Protein AF-A0A8H4A7F1-F1 (afdb_monomer_lite)

InterPro domains:
  IPR000812 Transcription factor TFIIB [PR00685] (36-56)
  IPR000812 Transcription factor TFIIB [PR00685] (58-71)
  IPR000812 Transcription factor TFIIB [PR00685] (72-93)
  IPR000812 Transcription factor TFIIB [PTHR11618] (20-99)
  IPR013137 Zinc finger, TFIIB-type [PF08271] (21-64)
  IPR013137 Zinc finger, TFIIB-type [PS51134] (18-51)

Organism: Gigaspora margarita (NCBI:txid4874)

Foldseek 3Di:
DDDDDPPPPDDPPDDPDDDDADPVVRDPDWDWDQDPVQCFIAGPPPRDTPDRHHDDPPPPLDDPVPPVDPDSVSDPDDDDDPPDPPRFDKDWDFDPDPDTDIDIDTDD

pLDDT: mean 73.4, std 13.19, range [37.5, 92.56]

Secondary structure (DSSP, 8-state):
----------------------TTT--SS--EEEETTTTEEEETTT--EEES-----SGGG--GGGTTSS--TT--S----TTSTT---EEEEE--SSS--EEEEE--

Sequence (108 aa):
MSEEESSTSSVILSDLNIRLICPICKNPQPKIIEEYANGDLVCGECGLVLDDHIIDTRSEWRTFQNDYNEKDASRVGAPADPFLPGAALKTTISSKGKNDLTKTQSNC

Structure (mmCIF, N/CA/C/O backbone):
data_AF-A0A8H4A7F1-F1
#
_entry.id   AF-A0A8H4A7F1-F1
#
loop_
_atom_site.group_PDB
_atom_site.id
_atom_site.type_symbol
_atom_site.label_atom_id
_atom_site.label_alt_id
_atom_site.label_comp_id
_atom_site.label_asym_id
_atom_site.label_entity_id
_atom_site.label_seq_id
_atom_site.pdbx_PDB_ins_code
_atom_site.Cartn_x
_atom_site.Cartn_y
_atom_site.Cartn_z
_atom_site.occupancy
_atom_site.B_iso_or_equiv
_atom_site.auth_seq_id
_atom_site.auth_comp_id
_atom_site.auth_asym_id
_atom_site.auth_atom_id
_atom_site.pdbx_PDB_model_num
ATOM 1 N N . MET A 1 1 ? 19.288 28.103 48.199 1.00 37.50 1 MET A N 1
ATOM 2 C CA . MET A 1 1 ? 19.582 26.681 47.941 1.00 37.50 1 MET A CA 1
ATOM 3 C C . MET A 1 1 ? 18.258 26.045 47.558 1.00 37.50 1 MET A C 1
ATOM 5 O O . MET A 1 1 ? 17.642 25.393 48.384 1.00 37.50 1 MET A O 1
ATOM 9 N N . SER A 1 2 ? 17.633 26.532 46.483 1.00 42.78 2 SER A N 1
ATOM 10 C CA . SER A 1 2 ? 18.045 26.344 45.074 1.00 42.78 2 SER A CA 1
ATOM 11 C C . SER A 1 2 ? 17.712 24.910 44.687 1.00 42.78 2 SER A C 1
ATOM 13 O O . SER A 1 2 ? 18.383 24.000 45.155 1.00 42.78 2 SER A O 1
ATOM 15 N N . GLU A 1 3 ? 16.517 24.710 44.136 1.00 51.47 3 GLU A N 1
ATOM 16 C CA . GLU A 1 3 ? 16.256 24.402 42.711 1.00 51.47 3 GLU A CA 1
ATOM 17 C C . GLU A 1 3 ? 15.703 22.956 42.728 1.00 51.47 3 GLU A C 1
ATOM 19 O O . GLU A 1 3 ? 16.096 22.169 43.579 1.00 51.47 3 GLU A O 1
ATOM 24 N N . GLU A 1 4 ? 14.677 22.547 41.990 1.00 49.19 4 GLU A N 1
ATOM 25 C CA . GLU A 1 4 ? 14.457 22.736 40.563 1.00 49.19 4 GLU A CA 1
ATOM 26 C C . GLU A 1 4 ? 12.947 22.681 40.252 1.00 49.19 4 GLU A C 1
ATOM 28 O O . GLU A 1 4 ? 12.272 21.683 40.511 1.00 49.19 4 GLU A O 1
ATOM 33 N N . GLU A 1 5 ? 12.411 23.747 39.655 1.00 53.97 5 GLU A N 1
ATOM 34 C CA . GLU A 1 5 ? 11.160 23.670 38.902 1.00 53.97 5 GLU A CA 1
ATOM 35 C C . GLU A 1 5 ? 11.480 23.127 37.505 1.00 53.97 5 GLU A C 1
ATOM 37 O O . GLU A 1 5 ? 11.997 23.844 36.646 1.00 53.97 5 GLU A O 1
ATOM 42 N N . SER A 1 6 ? 11.186 21.849 37.256 1.00 43.81 6 SER A N 1
ATOM 43 C CA . SER A 1 6 ? 11.243 21.300 35.899 1.00 43.81 6 SER A CA 1
ATOM 44 C C . SER A 1 6 ? 9.968 21.684 35.150 1.00 43.81 6 SER A C 1
ATOM 46 O O . SER A 1 6 ? 8.966 20.967 35.127 1.00 43.81 6 SER A O 1
ATOM 48 N N . SER A 1 7 ? 10.008 22.878 34.564 1.00 53.88 7 SER A N 1
ATOM 49 C CA . SER A 1 7 ? 9.078 23.307 33.527 1.00 53.88 7 SER A CA 1
ATOM 50 C C . SER A 1 7 ? 9.239 22.387 32.313 1.00 53.88 7 SER A C 1
ATOM 52 O O . SER A 1 7 ? 10.168 22.512 31.517 1.00 53.88 7 SER A O 1
ATOM 54 N N . THR A 1 8 ? 8.340 21.415 32.167 1.00 57.28 8 THR A N 1
ATOM 55 C CA . THR A 1 8 ? 8.246 20.641 30.928 1.00 57.28 8 THR A CA 1
ATOM 56 C C . THR A 1 8 ? 7.565 21.523 29.890 1.00 57.28 8 THR A C 1
ATOM 58 O O . THR A 1 8 ? 6.344 21.612 29.791 1.00 57.28 8 THR A O 1
ATOM 61 N N . SER A 1 9 ? 8.387 22.256 29.145 1.00 58.88 9 SER A N 1
ATOM 62 C CA . SER A 1 9 ? 7.986 22.963 27.939 1.00 58.88 9 SER A CA 1
ATOM 63 C C . SER A 1 9 ? 7.330 21.959 26.990 1.00 58.88 9 SER A C 1
ATOM 65 O O . SER A 1 9 ? 7.962 21.035 26.480 1.00 58.88 9 SER A O 1
ATOM 67 N N . SER A 1 10 ? 6.021 22.104 26.801 1.00 62.75 10 SER A N 1
ATOM 68 C CA . SER A 1 10 ? 5.215 21.241 25.946 1.00 62.75 10 SER A CA 1
ATOM 69 C C . SER A 1 10 ? 5.623 21.440 24.487 1.00 62.75 10 SER A C 1
ATOM 71 O O . SER A 1 10 ? 5.127 22.339 23.804 1.00 62.75 10 SER A O 1
ATOM 73 N N . VAL A 1 11 ? 6.551 20.613 24.008 1.00 67.75 11 VAL A N 1
ATOM 74 C CA . VAL A 1 11 ? 6.846 20.480 22.582 1.00 67.75 11 VAL A CA 1
ATOM 75 C C . VAL A 1 11 ? 5.601 19.887 21.921 1.00 67.75 11 VAL A C 1
ATOM 77 O O . VAL A 1 11 ? 5.225 18.751 22.208 1.00 67.75 11 VAL A O 1
ATOM 80 N N . ILE A 1 12 ? 4.939 20.658 21.053 1.00 70.75 12 ILE A N 1
ATOM 81 C CA . ILE A 1 12 ? 3.859 20.161 20.191 1.00 70.75 12 ILE A CA 1
ATOM 82 C C . ILE A 1 12 ? 4.513 19.254 19.140 1.00 70.75 12 ILE A C 1
ATOM 84 O O . ILE A 1 12 ? 4.887 19.700 18.057 1.00 70.75 12 ILE A O 1
ATOM 88 N N . LEU A 1 13 ? 4.710 17.982 19.482 1.00 71.81 13 LEU A N 1
ATOM 89 C CA . LEU A 1 13 ? 5.107 16.962 18.520 1.00 71.81 13 LEU A CA 1
ATOM 90 C C . LEU A 1 13 ? 3.855 16.582 17.726 1.00 71.81 13 LEU A C 1
ATOM 92 O O . LEU A 1 13 ? 2.941 15.949 18.251 1.00 71.81 13 LEU A O 1
ATOM 96 N N . SER A 1 14 ? 3.772 17.038 16.480 1.00 73.25 14 SER A N 1
ATOM 97 C CA . SER A 1 14 ? 2.675 16.667 15.588 1.00 73.25 14 SER A CA 1
ATOM 98 C C . SER A 1 14 ? 2.836 15.190 15.219 1.00 73.25 14 SER A C 1
ATOM 100 O O . SER A 1 14 ? 3.892 14.797 14.728 1.00 73.25 14 SER A O 1
ATOM 102 N N . ASP A 1 15 ? 1.816 14.365 15.458 1.00 75.81 15 ASP A N 1
ATOM 103 C CA . ASP A 1 15 ? 1.807 12.978 14.982 1.00 75.81 15 ASP A CA 1
ATOM 104 C C . ASP A 1 15 ? 1.553 12.992 13.462 1.00 75.81 15 ASP A C 1
ATOM 106 O O . ASP A 1 15 ? 0.421 13.179 13.021 1.00 75.81 15 ASP A O 1
ATOM 110 N N . LEU A 1 16 ? 2.613 12.867 12.651 1.00 77.50 16 LEU A N 1
ATOM 111 C CA . LEU A 1 16 ? 2.522 12.742 11.183 1.00 77.50 16 LEU A CA 1
ATOM 112 C C . LEU A 1 16 ? 2.107 11.328 10.734 1.00 77.50 16 LEU A C 1
ATOM 114 O O . LEU A 1 16 ? 2.111 11.026 9.540 1.00 77.50 16 LEU A O 1
ATOM 118 N N . ASN A 1 17 ? 1.788 10.436 11.668 1.00 78.12 17 ASN A N 1
ATOM 119 C CA . ASN A 1 17 ? 1.513 9.051 11.346 1.00 78.12 17 ASN A CA 1
ATOM 120 C C . ASN A 1 17 ? 0.113 8.916 10.726 1.00 78.12 17 ASN A C 1
ATOM 122 O O . ASN A 1 17 ? -0.906 9.181 11.368 1.00 78.12 17 ASN A O 1
ATOM 126 N N . ILE A 1 18 ? 0.058 8.498 9.461 1.00 76.56 18 ILE A N 1
ATOM 127 C CA . ILE A 1 18 ? -1.201 8.222 8.765 1.00 76.56 18 ILE A CA 1
ATOM 128 C C . ILE A 1 18 ? -1.736 6.893 9.299 1.00 76.56 18 ILE A C 1
ATOM 130 O O . ILE A 1 18 ? -1.182 5.831 9.021 1.00 76.56 18 ILE A O 1
ATOM 134 N N . ARG A 1 19 ? -2.809 6.950 10.093 1.00 77.69 19 ARG A N 1
ATOM 135 C CA . ARG A 1 19 ? -3.480 5.764 10.638 1.00 77.69 19 ARG A CA 1
ATOM 136 C C . ARG A 1 19 ? -4.774 5.506 9.878 1.00 77.69 19 ARG A C 1
ATOM 138 O O . ARG A 1 19 ? -5.644 6.372 9.826 1.00 77.69 19 ARG A O 1
ATOM 145 N N . LEU A 1 20 ? -4.921 4.298 9.342 1.00 83.69 20 LEU A N 1
ATOM 146 C CA . LEU A 1 20 ? -6.204 3.807 8.845 1.00 83.69 20 LEU A CA 1
ATOM 147 C C . LEU A 1 20 ? -7.119 3.562 10.051 1.00 83.69 20 LEU A C 1
ATOM 149 O O . LEU A 1 20 ? -6.781 2.778 10.934 1.00 83.69 20 LEU A O 1
ATOM 153 N N . ILE A 1 21 ? -8.252 4.264 10.116 1.00 88.06 21 ILE A N 1
ATOM 154 C CA . ILE A 1 21 ? -9.211 4.187 11.227 1.00 88.06 21 ILE A CA 1
ATOM 155 C C . ILE A 1 21 ? -10.582 3.832 10.659 1.00 88.06 21 ILE A C 1
ATOM 157 O O . ILE A 1 21 ? -11.053 4.453 9.709 1.00 88.06 21 ILE A O 1
ATOM 161 N N . CYS A 1 22 ? -11.250 2.853 11.272 1.00 89.75 22 CYS A N 1
ATOM 162 C CA . CYS A 1 22 ? -12.613 2.501 10.896 1.00 89.75 22 CYS A CA 1
ATOM 163 C C . CYS A 1 22 ? -13.581 3.664 11.213 1.00 89.75 22 CYS A C 1
ATOM 165 O O . CYS A 1 22 ? -13.636 4.099 12.370 1.00 89.75 22 CYS A O 1
ATOM 167 N N . PRO A 1 23 ? -14.395 4.135 10.247 1.00 88.31 23 PRO A N 1
ATOM 168 C CA . PRO A 1 23 ? -15.316 5.255 10.457 1.00 88.31 23 PRO A CA 1
ATOM 169 C C . PRO A 1 23 ? -16.448 4.947 11.451 1.00 88.31 23 PRO A C 1
ATOM 171 O O . PRO A 1 23 ? -17.022 5.878 12.019 1.00 88.31 23 PRO A O 1
ATOM 174 N N . ILE A 1 24 ? -16.755 3.663 11.675 1.00 87.50 24 ILE A N 1
ATOM 175 C CA . ILE A 1 24 ? -17.813 3.205 12.586 1.00 87.50 24 ILE A CA 1
ATOM 176 C C . ILE A 1 24 ? -17.278 3.071 14.015 1.00 87.50 24 ILE A C 1
ATOM 178 O O . ILE A 1 24 ? -17.799 3.718 14.919 1.00 87.50 24 ILE A O 1
ATOM 182 N N . CYS A 1 25 ? -16.228 2.269 14.226 1.00 87.69 25 CYS A N 1
ATOM 183 C CA . CYS A 1 25 ? -15.707 2.017 15.573 1.00 87.69 25 CYS A CA 1
ATOM 184 C C . CYS A 1 25 ? -14.933 3.209 16.148 1.00 87.69 25 CYS A C 1
ATOM 186 O O . CYS A 1 25 ? -14.928 3.397 17.359 1.00 87.69 25 CYS A O 1
ATOM 188 N N . LYS A 1 26 ? -14.259 4.003 15.297 1.00 85.00 26 LYS A N 1
ATOM 189 C CA . LYS A 1 26 ? -13.413 5.147 15.697 1.00 85.00 26 LYS A CA 1
ATOM 190 C C . LYS A 1 26 ? -12.430 4.829 16.835 1.00 85.00 26 LYS A C 1
ATOM 192 O O . LYS A 1 26 ? -12.082 5.702 17.628 1.00 85.00 26 LYS A O 1
ATOM 197 N N . ASN A 1 27 ? -11.969 3.581 16.903 1.00 82.19 27 ASN A N 1
ATOM 198 C CA . ASN A 1 27 ? -11.053 3.136 17.941 1.00 82.19 27 ASN A CA 1
ATOM 199 C C . ASN A 1 27 ? -9.622 3.624 17.657 1.00 82.19 27 ASN A C 1
ATOM 201 O O . ASN A 1 27 ? -9.172 3.553 16.511 1.00 82.19 27 ASN A O 1
ATOM 205 N N . PRO A 1 28 ? -8.884 4.092 18.685 1.00 81.00 28 PRO A N 1
ATOM 206 C CA . PRO A 1 28 ? -7.516 4.593 18.524 1.00 81.00 28 PRO A CA 1
ATOM 207 C C . PRO A 1 28 ? -6.504 3.483 18.190 1.00 81.00 28 PRO A C 1
ATOM 209 O O . PRO A 1 28 ? -5.453 3.757 17.611 1.00 81.00 28 PRO A O 1
ATOM 212 N N . GLN A 1 29 ? -6.826 2.230 18.525 1.00 82.00 29 GLN A N 1
ATOM 213 C CA . GLN A 1 29 ? -6.105 1.027 18.101 1.00 82.00 29 GLN A CA 1
ATOM 214 C C . GLN A 1 29 ? -7.063 0.128 17.309 1.00 82.00 29 GLN A C 1
ATOM 216 O O . GLN A 1 29 ? -7.669 -0.775 17.883 1.00 82.00 29 GLN A O 1
ATOM 221 N N . PRO A 1 30 ? -7.257 0.395 16.008 1.00 84.88 30 PRO A N 1
ATOM 222 C CA . PRO A 1 30 ? -8.177 -0.380 15.194 1.00 84.88 30 PRO A CA 1
ATOM 223 C C . PRO A 1 30 ? -7.591 -1.763 14.893 1.00 84.88 30 PRO A C 1
ATOM 225 O O . PRO A 1 30 ? -6.447 -1.891 14.457 1.00 84.88 30 PRO A O 1
ATOM 228 N N . LYS A 1 31 ? -8.395 -2.812 15.083 1.00 89.00 31 LYS A N 1
ATOM 229 C CA . LYS A 1 31 ? -8.069 -4.159 14.606 1.00 89.00 31 LYS A CA 1
ATOM 230 C C . LYS A 1 31 ? -8.479 -4.279 13.139 1.00 89.00 31 LYS A C 1
ATOM 232 O O . LYS A 1 31 ? -9.643 -4.544 12.844 1.00 89.00 31 LYS A O 1
ATOM 237 N N . ILE A 1 32 ? -7.536 -4.059 12.231 1.00 89.81 32 ILE A N 1
ATOM 238 C CA . ILE A 1 32 ? -7.732 -4.232 10.785 1.00 89.81 32 ILE A CA 1
ATOM 239 C C . ILE A 1 32 ? -7.117 -5.573 10.383 1.00 89.81 32 ILE A C 1
ATOM 241 O O . ILE A 1 32 ? -6.023 -5.915 10.830 1.00 89.81 32 ILE A O 1
ATOM 245 N N . ILE A 1 33 ? -7.863 -6.351 9.610 1.00 90.50 33 ILE A N 1
ATOM 246 C CA . ILE A 1 33 ? -7.494 -7.679 9.132 1.00 90.50 33 ILE A CA 1
ATOM 247 C C . ILE A 1 33 ? -7.405 -7.603 7.608 1.00 90.50 33 ILE A C 1
ATOM 249 O O . ILE A 1 33 ? -8.311 -7.082 6.963 1.00 90.50 33 ILE A O 1
ATOM 253 N N . GLU A 1 34 ? -6.316 -8.124 7.054 1.00 89.50 34 GLU A N 1
ATOM 254 C CA . GLU A 1 34 ? -6.113 -8.249 5.610 1.00 89.50 34 GLU A CA 1
ATOM 255 C C . GLU A 1 34 ? -6.636 -9.614 5.157 1.00 89.50 34 GLU A C 1
ATOM 257 O O . GLU A 1 34 ? -6.115 -10.655 5.574 1.00 89.50 34 GLU A O 1
ATOM 262 N N . GLU A 1 35 ? -7.676 -9.627 4.327 1.00 88.56 35 GLU A N 1
ATOM 263 C CA . GLU A 1 35 ? -8.224 -10.850 3.749 1.00 88.56 35 GLU A CA 1
ATOM 264 C C . GLU A 1 35 ? -7.686 -11.053 2.329 1.00 88.56 35 GLU A C 1
ATOM 266 O O . GLU A 1 35 ? -8.312 -10.700 1.332 1.00 88.56 35 GLU A O 1
ATOM 271 N N . TYR A 1 36 ? -6.509 -11.676 2.240 1.00 84.62 36 TYR A N 1
ATOM 272 C CA . TYR A 1 36 ? -5.803 -11.905 0.971 1.00 84.62 36 TYR A CA 1
ATOM 273 C C . TYR A 1 36 ? -6.591 -12.727 -0.060 1.00 84.62 36 TYR A C 1
ATOM 275 O O . TYR A 1 36 ? -6.342 -12.599 -1.251 1.00 84.62 36 TYR A O 1
ATOM 283 N N . ALA A 1 37 ? -7.526 -13.577 0.377 1.00 84.44 37 ALA A N 1
ATOM 284 C CA . ALA A 1 37 ? -8.312 -14.410 -0.534 1.00 84.44 37 ALA A CA 1
ATOM 285 C C . ALA A 1 37 ? -9.265 -13.585 -1.414 1.00 84.44 37 ALA A C 1
ATOM 287 O O . ALA A 1 37 ? -9.487 -13.946 -2.567 1.00 84.44 37 ALA A O 1
ATOM 288 N N . ASN A 1 38 ? -9.809 -12.496 -0.862 1.00 85.44 38 ASN A N 1
ATOM 289 C CA . ASN A 1 38 ? -10.743 -11.607 -1.553 1.00 85.44 38 ASN A CA 1
ATOM 290 C C . ASN A 1 38 ? -10.071 -10.303 -2.007 1.00 85.44 38 ASN A C 1
ATOM 292 O O . ASN A 1 38 ? -10.544 -9.681 -2.949 1.00 85.44 38 ASN A O 1
ATOM 296 N N . GLY A 1 39 ? -8.943 -9.933 -1.388 1.00 87.12 39 GLY A N 1
ATOM 297 C CA . GLY A 1 39 ? -8.254 -8.672 -1.653 1.00 87.12 39 GLY A CA 1
ATOM 298 C C . GLY A 1 39 ? -8.750 -7.509 -0.785 1.00 87.12 39 GLY A C 1
ATOM 299 O O . GLY A 1 39 ? -8.502 -6.353 -1.121 1.00 87.12 39 GLY A O 1
ATOM 300 N N . ASP A 1 40 ? -9.409 -7.809 0.336 1.00 91.19 40 ASP A N 1
ATOM 301 C CA . ASP A 1 40 ? -10.132 -6.823 1.139 1.00 91.19 40 ASP A CA 1
ATOM 302 C C . ASP A 1 40 ? -9.394 -6.445 2.434 1.00 91.19 40 ASP A C 1
ATOM 304 O O . ASP A 1 40 ? -8.746 -7.269 3.090 1.00 91.19 40 ASP A O 1
ATOM 308 N N . LEU A 1 41 ? -9.568 -5.191 2.861 1.00 91.06 41 LEU A N 1
ATOM 309 C CA . LEU A 1 41 ? -9.218 -4.707 4.199 1.00 91.06 41 LEU A CA 1
ATOM 310 C C . LEU A 1 41 ? -10.463 -4.640 5.069 1.00 91.06 41 LEU A C 1
ATOM 312 O O . LEU A 1 41 ? -11.322 -3.787 4.864 1.00 91.06 41 LEU A O 1
ATOM 316 N N . VAL A 1 42 ? -10.544 -5.483 6.096 1.00 91.81 42 VAL A N 1
ATOM 317 C CA . VAL A 1 42 ? -11.744 -5.605 6.932 1.00 91.81 42 VAL A CA 1
ATOM 318 C C . VAL A 1 42 ? -11.462 -5.176 8.367 1.00 91.81 42 VAL A C 1
ATOM 320 O O . VAL A 1 42 ? -10.472 -5.565 8.987 1.00 91.81 42 VAL A O 1
ATOM 323 N N . CYS A 1 43 ? -12.360 -4.389 8.955 1.00 92.56 43 CYS A N 1
ATOM 324 C CA . CYS A 1 43 ? -12.328 -4.113 10.385 1.00 92.56 43 CYS A CA 1
ATOM 325 C C . CYS A 1 43 ? -12.798 -5.345 11.174 1.00 92.56 43 CYS A C 1
ATOM 327 O O . CYS A 1 43 ? -13.962 -5.731 11.102 1.00 92.56 43 CYS A O 1
ATOM 329 N N . GLY A 1 44 ? -11.928 -5.923 12.002 1.00 90.31 44 GLY A N 1
ATOM 330 C CA . GLY A 1 44 ? -12.216 -7.125 12.791 1.00 90.31 44 GLY A CA 1
ATOM 331 C C . GLY A 1 44 ? -13.195 -6.935 13.955 1.00 90.31 44 GLY A C 1
ATOM 332 O O . GLY A 1 44 ? -13.474 -7.900 14.661 1.00 90.31 44 GLY A O 1
ATOM 333 N N . GLU A 1 45 ? -13.682 -5.715 14.191 1.00 89.50 45 GLU A N 1
ATOM 334 C CA . GLU A 1 45 ? -14.658 -5.411 15.246 1.00 89.50 45 GLU A CA 1
ATOM 335 C C . GLU A 1 45 ? -16.080 -5.254 14.700 1.00 8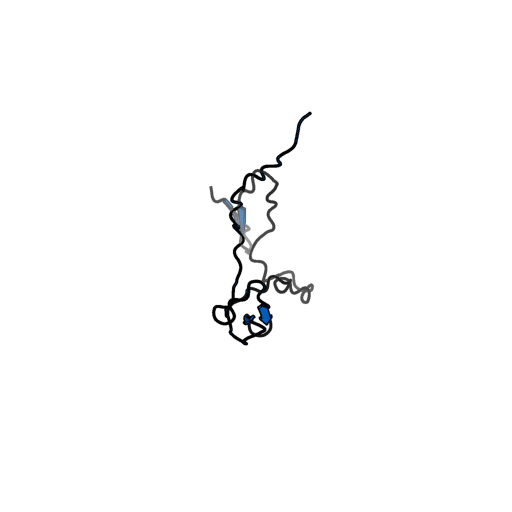9.50 45 GLU A C 1
ATOM 337 O O . GLU A 1 45 ? -17.010 -5.834 15.252 1.00 89.50 45 GLU A O 1
ATOM 342 N N . CYS A 1 46 ? -16.258 -4.481 13.622 1.00 91.38 46 CYS A N 1
ATOM 343 C CA . CYS A 1 46 ? -17.576 -4.220 13.029 1.00 91.38 46 CYS A CA 1
ATOM 344 C C . CYS A 1 46 ? -17.830 -4.956 11.706 1.00 91.38 46 CYS A C 1
ATOM 346 O O . CYS A 1 46 ? -18.955 -4.929 11.218 1.00 91.38 46 CYS A O 1
ATOM 348 N N . GLY A 1 47 ? -16.812 -5.589 11.114 1.00 89.56 47 GLY A N 1
ATOM 349 C CA . GLY A 1 47 ? -16.921 -6.293 9.832 1.00 89.56 47 GLY A CA 1
ATOM 350 C C . GLY A 1 47 ? -16.997 -5.380 8.605 1.00 89.56 47 GLY A C 1
ATOM 351 O O . GLY A 1 47 ? -17.279 -5.860 7.513 1.00 89.56 47 GLY A O 1
ATOM 352 N N . LEU A 1 48 ? -16.769 -4.072 8.759 1.00 91.94 48 LEU A N 1
ATOM 353 C CA . LEU A 1 48 ? -16.761 -3.133 7.638 1.00 91.94 48 LEU A CA 1
ATOM 354 C C . LEU A 1 48 ? -15.537 -3.360 6.742 1.00 91.94 48 LEU A C 1
ATOM 356 O O . LEU A 1 48 ? -14.410 -3.354 7.244 1.00 91.94 48 LEU A O 1
ATOM 360 N N . VAL A 1 49 ? -15.767 -3.461 5.432 1.00 92.06 49 VAL A N 1
ATOM 361 C CA . VAL A 1 49 ? -14.719 -3.393 4.405 1.00 92.06 49 VAL A CA 1
ATOM 362 C C . VAL A 1 49 ? -14.293 -1.933 4.235 1.00 92.06 49 VAL A C 1
ATOM 364 O O . VAL A 1 49 ? -15.122 -1.061 3.973 1.00 92.06 49 VAL A O 1
ATOM 367 N N . LEU A 1 50 ? -13.013 -1.659 4.473 1.00 90.00 50 LEU A N 1
ATOM 368 C CA . LEU A 1 50 ? -12.393 -0.336 4.394 1.00 90.00 50 LEU A CA 1
ATOM 369 C C . LEU A 1 50 ? -11.824 -0.049 3.001 1.00 90.00 50 LEU A C 1
ATOM 371 O O . LEU A 1 50 ? -11.835 1.107 2.588 1.00 90.00 50 LEU A O 1
ATOM 375 N N . ASP A 1 51 ? -11.327 -1.081 2.320 1.00 87.62 51 ASP A N 1
ATOM 376 C CA . ASP A 1 51 ? -10.747 -1.024 0.976 1.00 87.62 51 ASP A CA 1
ATOM 377 C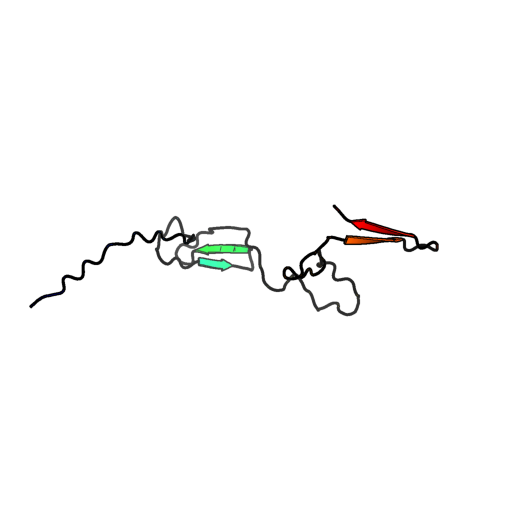 C . ASP A 1 51 ? -10.885 -2.406 0.314 1.00 87.62 51 ASP A C 1
ATOM 379 O O . ASP A 1 51 ? -10.841 -3.413 1.027 1.00 87.62 51 ASP A O 1
ATOM 383 N N . ASP A 1 52 ? -11.063 -2.449 -1.006 1.00 81.00 52 ASP A N 1
ATOM 384 C CA . ASP A 1 52 ? -11.427 -3.645 -1.790 1.00 81.00 52 ASP A CA 1
ATOM 385 C C . ASP A 1 52 ? -10.379 -4.043 -2.855 1.00 81.00 52 ASP A C 1
ATOM 387 O O . ASP A 1 52 ? -10.621 -4.907 -3.696 1.00 81.00 52 ASP A O 1
ATOM 391 N N . HIS A 1 53 ? -9.196 -3.412 -2.840 1.00 80.19 53 HIS A N 1
ATOM 392 C CA . HIS A 1 53 ? -8.117 -3.665 -3.805 1.00 80.19 53 HIS A CA 1
ATOM 393 C C . HIS A 1 53 ? -6.723 -3.634 -3.161 1.00 80.19 53 HIS A C 1
ATOM 395 O O . HIS A 1 53 ? -5.867 -2.819 -3.524 1.00 80.19 53 HIS A O 1
ATOM 401 N N . ILE A 1 54 ? -6.451 -4.534 -2.213 1.00 86.06 54 ILE A N 1
ATOM 402 C CA . ILE A 1 54 ? -5.088 -4.653 -1.681 1.00 86.06 54 ILE A CA 1
ATOM 403 C C . ILE A 1 54 ? -4.145 -5.302 -2.688 1.00 86.06 54 ILE A C 1
ATOM 405 O O . ILE A 1 54 ? -4.455 -6.297 -3.342 1.00 86.06 54 ILE A O 1
ATOM 409 N N . ILE A 1 55 ? -2.941 -4.747 -2.769 1.00 81.31 55 ILE A N 1
ATOM 410 C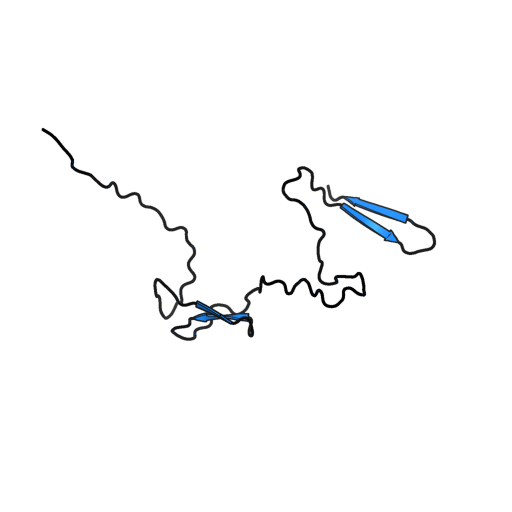 CA . ILE A 1 55 ? -1.850 -5.337 -3.534 1.00 81.31 55 ILE A CA 1
ATOM 411 C C . ILE A 1 55 ? -1.117 -6.306 -2.611 1.00 81.31 55 ILE A C 1
ATOM 413 O O . ILE A 1 55 ? -0.489 -5.875 -1.639 1.00 81.31 55 ILE A O 1
ATOM 417 N N . ASP A 1 56 ? -1.153 -7.602 -2.925 1.00 77.25 56 ASP A N 1
ATOM 418 C CA . ASP A 1 56 ? -0.280 -8.557 -2.248 1.00 77.25 56 ASP A CA 1
ATOM 419 C C . ASP A 1 56 ? 1.174 -8.321 -2.687 1.00 77.25 56 ASP A C 1
ATOM 421 O O . ASP A 1 56 ? 1.528 -8.396 -3.865 1.00 77.25 56 ASP A O 1
ATOM 425 N N . THR A 1 57 ? 2.028 -8.002 -1.717 1.00 74.88 57 THR A N 1
ATOM 426 C CA . THR A 1 57 ? 3.467 -7.780 -1.920 1.00 74.88 57 THR A CA 1
ATOM 427 C C . THR A 1 57 ? 4.294 -9.047 -1.695 1.00 74.88 57 THR A C 1
ATOM 429 O O . THR A 1 57 ? 5.524 -9.020 -1.820 1.00 74.88 57 THR A O 1
ATOM 432 N N . ARG A 1 58 ? 3.651 -10.176 -1.367 1.00 74.44 58 ARG A N 1
ATOM 433 C CA . ARG A 1 58 ? 4.300 -11.486 -1.267 1.00 74.44 58 ARG A CA 1
ATOM 434 C C . ARG A 1 58 ? 4.788 -11.958 -2.638 1.00 74.44 58 ARG A C 1
ATOM 436 O O . ARG A 1 58 ? 4.494 -11.392 -3.686 1.00 74.44 58 ARG A O 1
ATOM 443 N N . SER A 1 59 ? 5.624 -12.996 -2.621 1.00 63.00 59 SER A N 1
ATOM 444 C CA . SER A 1 59 ? 6.472 -13.432 -3.744 1.00 63.00 59 SER A CA 1
ATOM 445 C C . SER A 1 59 ? 5.749 -14.048 -4.952 1.00 63.00 59 SER A C 1
ATOM 447 O O . SER A 1 59 ? 6.367 -14.789 -5.716 1.00 63.00 59 SER A O 1
ATOM 449 N N . GLU A 1 60 ? 4.481 -13.733 -5.186 1.00 56.78 60 GLU A N 1
ATOM 450 C CA . GLU A 1 60 ? 3.685 -14.339 -6.258 1.00 56.78 60 GLU A CA 1
ATOM 451 C C . GLU A 1 60 ? 4.175 -13.953 -7.663 1.00 56.78 60 GLU A C 1
ATOM 453 O O . GLU A 1 60 ? 3.953 -14.677 -8.632 1.00 56.78 60 GLU A O 1
ATOM 458 N N . TRP A 1 61 ? 4.961 -12.877 -7.775 1.00 58.47 61 TRP A N 1
ATOM 459 C CA . TRP A 1 61 ? 5.561 -12.459 -9.043 1.00 58.47 61 TRP A CA 1
ATOM 460 C C . TRP A 1 61 ? 6.669 -13.412 -9.545 1.00 58.47 61 TRP A C 1
ATOM 462 O O . TRP A 1 61 ? 7.067 -13.340 -10.705 1.00 58.47 61 TRP A O 1
ATOM 472 N N . ARG A 1 62 ? 7.176 -14.335 -8.711 1.00 55.41 62 ARG A N 1
ATOM 473 C CA . ARG A 1 62 ? 8.173 -15.343 -9.116 1.00 55.41 62 ARG A CA 1
ATOM 474 C C . ARG A 1 62 ? 7.622 -16.750 -8.918 1.00 55.41 62 ARG A C 1
ATOM 476 O O . ARG A 1 62 ? 7.821 -17.372 -7.879 1.00 55.41 62 ARG A O 1
ATOM 483 N N . THR A 1 63 ? 6.991 -17.298 -9.947 1.00 57.78 63 THR A N 1
ATOM 484 C CA . THR A 1 63 ? 6.698 -18.732 -9.994 1.00 57.78 63 THR A CA 1
ATOM 485 C C . THR A 1 63 ? 7.968 -19.497 -10.372 1.00 57.78 63 THR A C 1
ATOM 487 O O . THR A 1 63 ? 8.303 -19.655 -11.540 1.00 57.78 63 THR A O 1
ATOM 490 N N . PHE A 1 64 ? 8.679 -20.019 -9.368 1.00 56.53 64 PHE A N 1
ATOM 491 C CA . PHE A 1 64 ? 9.835 -20.918 -9.548 1.00 56.53 64 PHE A CA 1
ATOM 492 C C . PHE A 1 64 ? 9.458 -22.303 -10.118 1.00 56.53 64 PHE A C 1
ATOM 494 O O . PHE A 1 64 ? 10.302 -23.178 -10.264 1.00 56.53 64 PHE A O 1
ATOM 501 N N . GLN A 1 65 ? 8.180 -22.549 -10.426 1.00 57.50 65 GLN A N 1
ATOM 502 C CA . GLN A 1 65 ? 7.701 -23.861 -10.875 1.00 57.50 65 GLN A CA 1
ATOM 503 C C . GLN A 1 65 ? 7.960 -24.167 -12.361 1.00 57.50 65 GLN A C 1
ATOM 505 O O . GLN A 1 65 ? 7.592 -25.245 -12.814 1.00 57.50 65 GLN A O 1
ATOM 510 N N . ASN A 1 66 ? 8.626 -23.286 -13.116 1.00 55.59 66 ASN A N 1
ATOM 511 C CA . ASN A 1 66 ? 8.924 -23.500 -14.539 1.00 55.59 66 ASN A CA 1
ATOM 512 C C . ASN A 1 66 ? 10.396 -23.230 -14.902 1.00 55.59 66 ASN A C 1
ATOM 514 O O . ASN A 1 66 ? 10.693 -22.655 -15.948 1.00 55.59 66 ASN A O 1
ATOM 518 N N . ASP A 1 67 ? 11.332 -23.722 -14.087 1.00 56.06 67 ASP A N 1
ATOM 519 C CA . ASP A 1 67 ? 12.782 -23.643 -14.354 1.00 56.06 67 ASP A CA 1
ATOM 520 C C . ASP A 1 67 ? 13.230 -24.374 -15.643 1.00 56.06 67 ASP A C 1
ATOM 522 O O . ASP A 1 67 ? 14.375 -24.247 -16.070 1.00 56.06 67 ASP A O 1
ATOM 526 N N . TYR A 1 68 ? 12.334 -25.115 -16.306 1.00 57.56 68 TYR A N 1
ATOM 527 C CA . TYR A 1 68 ? 12.627 -25.803 -17.568 1.00 57.56 68 TYR A CA 1
ATOM 528 C C . TYR A 1 68 ? 12.503 -24.925 -18.820 1.00 57.56 68 TYR A C 1
ATOM 530 O O . TYR A 1 68 ? 12.952 -25.339 -19.885 1.00 57.56 68 TYR A O 1
ATOM 538 N N . ASN A 1 69 ? 11.924 -23.724 -18.727 1.00 57.34 69 ASN A N 1
ATOM 539 C CA . ASN A 1 69 ? 11.835 -22.802 -19.857 1.00 57.34 69 ASN A CA 1
ATOM 540 C C . ASN A 1 69 ? 12.099 -21.371 -19.390 1.00 57.34 69 ASN A C 1
ATOM 542 O O . ASN A 1 69 ? 11.173 -20.692 -18.971 1.00 57.34 69 ASN A O 1
ATOM 546 N N . GLU A 1 70 ? 13.368 -20.972 -19.502 1.00 61.25 70 GLU A N 1
ATOM 547 C CA . GLU A 1 70 ? 14.079 -19.672 -19.599 1.00 61.25 70 GLU A CA 1
ATOM 548 C C . GLU A 1 70 ? 13.315 -18.322 -19.755 1.00 61.25 70 GLU A C 1
ATOM 550 O O . GLU A 1 70 ? 13.929 -17.292 -20.023 1.00 61.25 70 GLU A O 1
ATOM 555 N N . LYS A 1 71 ? 11.989 -18.259 -19.622 1.00 65.38 71 LYS A N 1
ATOM 556 C CA . LYS A 1 71 ? 11.138 -17.092 -19.871 1.00 65.38 71 LYS A CA 1
ATOM 557 C C . LYS A 1 71 ? 10.212 -16.855 -18.685 1.00 65.38 71 LYS A C 1
ATOM 559 O O . LYS A 1 71 ? 9.073 -17.313 -18.652 1.00 65.38 71 LYS A O 1
ATOM 564 N N . ASP A 1 72 ? 10.717 -16.087 -17.732 1.00 68.88 72 ASP A N 1
ATOM 565 C CA . ASP A 1 72 ? 9.934 -15.490 -16.654 1.00 68.88 72 ASP A CA 1
ATOM 566 C C . ASP A 1 72 ? 9.020 -14.401 -17.247 1.00 68.88 72 ASP A C 1
ATOM 568 O O . ASP A 1 72 ? 9.423 -13.247 -17.386 1.00 68.88 72 ASP A O 1
ATOM 572 N N . ALA A 1 73 ? 7.811 -14.788 -17.674 1.00 71.44 73 ALA A N 1
ATOM 573 C CA . ALA A 1 73 ? 6.834 -13.886 -18.292 1.00 71.44 73 ALA A CA 1
ATOM 574 C C . ALA A 1 73 ? 6.323 -12.805 -17.329 1.00 71.44 73 ALA A C 1
ATOM 576 O O . ALA A 1 73 ? 5.816 -11.777 -17.775 1.00 71.44 73 ALA A O 1
ATOM 577 N N . SER A 1 74 ? 6.483 -13.019 -16.023 1.00 72.00 74 SER A N 1
ATOM 578 C CA . SER A 1 74 ? 6.146 -12.023 -15.021 1.00 72.00 74 SER A CA 1
ATOM 579 C C . SER A 1 74 ? 7.170 -10.885 -15.041 1.00 72.00 74 SER A C 1
ATOM 581 O O . SER A 1 74 ? 6.812 -9.735 -14.826 1.00 72.00 74 SER A O 1
ATOM 583 N N . ARG A 1 75 ? 8.452 -11.126 -15.337 1.00 76.31 75 ARG A N 1
ATOM 584 C CA . ARG A 1 75 ? 9.506 -10.095 -15.274 1.00 76.31 75 ARG A CA 1
ATOM 585 C C . ARG A 1 75 ? 9.268 -8.909 -16.225 1.00 76.31 75 ARG A C 1
ATOM 587 O O . ARG A 1 75 ? 9.615 -8.956 -17.400 1.00 76.31 75 ARG A O 1
ATOM 594 N N . VAL A 1 76 ? 8.785 -7.793 -15.673 1.00 76.00 76 VAL A N 1
ATOM 595 C CA . VAL A 1 76 ? 8.524 -6.530 -16.398 1.00 76.00 76 VAL A CA 1
ATOM 596 C C . VAL A 1 76 ? 9.713 -5.559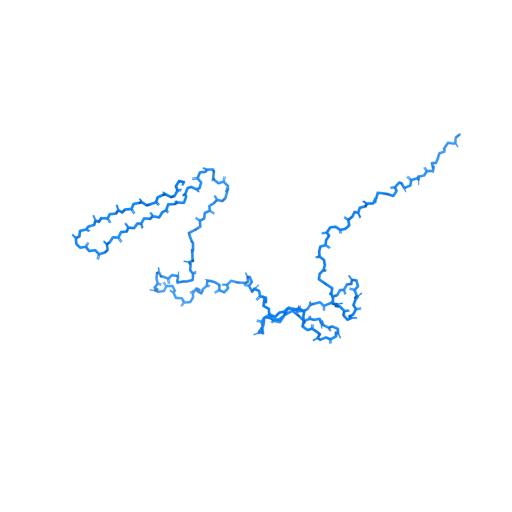 -16.434 1.00 76.00 76 VAL A C 1
ATOM 598 O O . V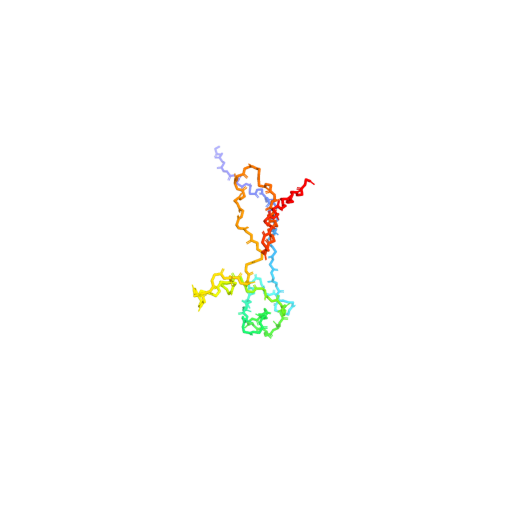AL A 1 76 ? 9.646 -4.530 -17.100 1.00 76.00 76 VAL A O 1
ATOM 601 N N . GLY A 1 77 ? 10.818 -5.869 -15.746 1.00 75.19 77 GLY A N 1
ATOM 602 C CA . GLY A 1 77 ? 12.004 -5.013 -15.693 1.00 75.19 77 GLY A CA 1
ATOM 603 C C . GLY A 1 77 ? 13.298 -5.773 -15.400 1.00 75.19 77 GLY A C 1
ATOM 604 O O . GLY A 1 77 ? 13.288 -6.871 -14.833 1.00 7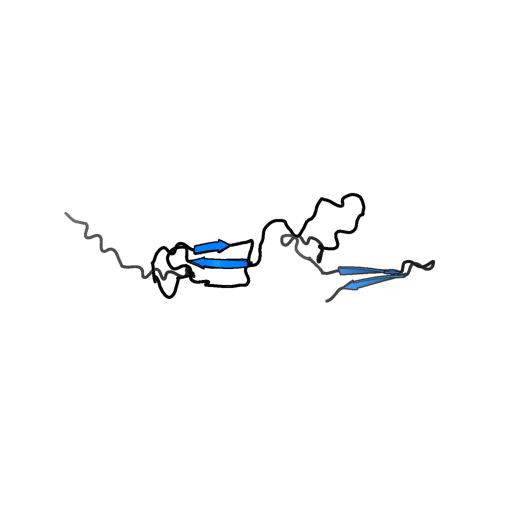5.19 77 GLY A O 1
ATOM 605 N N . ALA A 1 78 ? 14.426 -5.181 -15.797 1.00 75.00 78 ALA A N 1
ATOM 606 C CA . ALA A 1 78 ? 15.755 -5.651 -15.417 1.00 75.00 78 ALA A CA 1
ATOM 607 C C . ALA A 1 78 ? 16.130 -5.104 -14.026 1.00 75.00 78 ALA A C 1
ATOM 609 O O . ALA A 1 78 ? 15.740 -3.982 -13.699 1.00 75.00 78 ALA A O 1
ATOM 610 N N . PRO A 1 79 ? 16.879 -5.860 -13.203 1.00 71.88 79 PRO A N 1
ATOM 611 C CA . PRO A 1 79 ? 17.383 -5.337 -11.940 1.00 71.88 79 PRO A CA 1
ATOM 612 C C . PRO A 1 79 ? 18.315 -4.150 -12.213 1.00 71.88 79 PRO A C 1
ATOM 614 O O . PRO A 1 79 ? 19.257 -4.265 -12.996 1.00 71.88 79 PRO A O 1
ATOM 617 N N . ALA A 1 80 ? 18.046 -3.021 -11.564 1.00 74.62 80 ALA A N 1
ATOM 618 C CA . ALA A 1 80 ? 18.923 -1.860 -11.541 1.00 74.62 80 ALA A CA 1
ATOM 619 C C . ALA A 1 80 ? 19.396 -1.639 -10.103 1.00 74.62 80 ALA A C 1
ATOM 621 O O . ALA A 1 80 ? 18.603 -1.753 -9.168 1.00 74.62 80 ALA A O 1
ATOM 622 N N . ASP A 1 81 ? 20.681 -1.345 -9.933 1.00 76.81 81 ASP A N 1
ATOM 623 C CA . ASP A 1 81 ? 21.247 -1.008 -8.630 1.00 76.81 81 ASP A CA 1
ATOM 624 C C . ASP A 1 81 ? 21.120 0.510 -8.403 1.00 76.81 81 ASP A C 1
ATOM 626 O O . ASP A 1 81 ? 21.754 1.280 -9.133 1.00 76.81 81 ASP A O 1
ATOM 630 N N . PRO A 1 82 ? 20.309 0.965 -7.429 1.00 78.38 82 PRO A N 1
ATOM 631 C CA . PRO A 1 82 ? 20.119 2.388 -7.163 1.00 78.38 82 PRO A CA 1
ATOM 632 C C . PRO A 1 82 ? 21.366 3.067 -6.574 1.00 78.38 82 PRO A C 1
ATOM 634 O O . PRO A 1 82 ? 21.423 4.295 -6.550 1.00 78.38 82 PRO A O 1
ATOM 637 N N . PHE A 1 83 ? 22.357 2.308 -6.094 1.00 80.88 83 PHE A N 1
ATOM 638 C CA . PHE A 1 83 ? 23.570 2.857 -5.482 1.00 80.88 83 PHE A CA 1
ATOM 639 C C . PHE A 1 83 ? 24.678 3.166 -6.495 1.00 80.88 83 PHE A C 1
ATOM 641 O O . PHE A 1 83 ? 25.629 3.873 -6.159 1.00 80.88 83 PHE A O 1
ATOM 648 N N . LEU A 1 84 ? 24.571 2.669 -7.732 1.00 80.12 84 LEU A N 1
ATOM 649 C CA . LEU A 1 84 ? 25.556 2.928 -8.779 1.00 80.12 84 LEU A CA 1
ATOM 650 C C . LEU A 1 84 ? 25.198 4.210 -9.559 1.00 80.12 84 LEU A C 1
ATOM 652 O O . LEU A 1 84 ? 24.166 4.254 -10.236 1.00 80.12 84 LEU A O 1
ATOM 656 N N . PRO A 1 85 ? 26.036 5.267 -9.516 1.00 69.75 85 PRO A N 1
ATOM 657 C CA . PRO A 1 85 ? 25.800 6.477 -10.295 1.00 69.75 85 PRO A CA 1
ATOM 658 C C . PRO A 1 85 ? 25.960 6.181 -11.793 1.00 69.75 85 PRO A C 1
ATOM 660 O O . PRO A 1 85 ? 26.972 5.629 -12.222 1.00 69.75 85 PRO A O 1
ATOM 663 N N . GLY A 1 86 ? 24.966 6.569 -12.598 1.00 65.62 86 GLY A N 1
ATOM 664 C CA . GLY A 1 86 ? 24.964 6.331 -14.046 1.00 65.62 86 GLY A CA 1
ATOM 665 C C . GLY A 1 86 ? 24.095 5.161 -14.507 1.00 65.62 86 GLY A C 1
ATOM 666 O O . GLY A 1 86 ? 24.391 4.572 -15.545 1.00 65.62 86 GLY A O 1
ATOM 667 N N . ALA A 1 87 ? 23.019 4.840 -13.779 1.00 65.06 87 ALA A N 1
ATOM 668 C CA . ALA A 1 87 ? 21.964 3.925 -14.219 1.00 65.06 87 ALA A CA 1
ATOM 669 C C . ALA A 1 87 ? 21.222 4.467 -15.464 1.00 65.06 87 ALA A C 1
ATOM 671 O O . ALA A 1 87 ? 20.070 4.890 -15.408 1.00 65.06 87 ALA A O 1
ATOM 672 N N . ALA A 1 88 ? 21.908 4.497 -16.605 1.00 67.88 88 ALA A N 1
ATOM 673 C CA . ALA A 1 88 ? 21.335 4.836 -17.893 1.00 67.88 88 ALA A CA 1
ATOM 674 C C . ALA A 1 88 ? 20.467 3.666 -18.369 1.00 67.88 88 ALA A C 1
ATOM 676 O O . ALA A 1 88 ? 20.928 2.527 -18.479 1.00 67.88 88 ALA A O 1
ATOM 677 N N . LEU A 1 89 ? 19.200 3.950 -18.664 1.00 75.38 89 LEU A N 1
ATOM 678 C CA . LEU A 1 89 ? 18.258 2.958 -19.165 1.00 75.38 89 LEU A CA 1
ATOM 679 C C . LEU A 1 89 ? 18.595 2.639 -20.629 1.00 75.38 89 LEU A C 1
ATOM 681 O O . LEU A 1 89 ? 18.410 3.471 -21.519 1.00 75.38 89 LEU A O 1
ATOM 685 N N . LYS A 1 90 ? 19.099 1.426 -20.880 1.00 76.44 90 LYS A N 1
ATOM 686 C CA . LYS A 1 90 ? 19.444 0.936 -22.221 1.00 76.44 90 LYS A CA 1
ATOM 687 C C . LYS A 1 90 ? 18.727 -0.375 -22.515 1.00 76.44 90 LYS A C 1
ATOM 689 O O . LYS A 1 90 ? 18.777 -1.310 -21.721 1.00 76.44 90 LYS A O 1
ATOM 694 N N . THR A 1 91 ? 18.132 -0.471 -23.702 1.00 76.94 91 THR A N 1
ATOM 695 C CA . THR A 1 91 ? 17.583 -1.729 -24.230 1.00 76.94 91 THR A CA 1
ATOM 696 C C . THR A 1 91 ? 18.250 -2.087 -25.559 1.00 76.94 91 THR A C 1
ATOM 698 O O . THR A 1 91 ? 18.606 -1.212 -26.356 1.00 76.94 91 THR A O 1
ATOM 701 N N . THR A 1 92 ? 18.469 -3.386 -25.786 1.00 80.31 92 THR A N 1
ATOM 702 C CA . THR A 1 92 ? 19.067 -3.904 -27.027 1.00 80.31 92 THR A CA 1
ATOM 703 C C . THR A 1 92 ? 18.004 -4.645 -27.820 1.00 80.31 92 THR A C 1
ATOM 705 O O . THR A 1 92 ? 17.437 -5.621 -27.335 1.00 80.31 92 THR A O 1
ATOM 708 N N . ILE A 1 93 ? 17.748 -4.191 -29.044 1.00 81.19 93 ILE A N 1
ATOM 709 C CA . ILE A 1 93 ? 16.842 -4.849 -29.985 1.00 81.19 93 ILE A CA 1
ATOM 710 C C . ILE A 1 93 ? 17.705 -5.677 -30.940 1.00 81.19 93 ILE A C 1
ATOM 712 O O . ILE A 1 93 ? 18.550 -5.113 -31.635 1.00 81.19 93 ILE A O 1
ATOM 716 N N . SER A 1 94 ? 17.504 -6.995 -30.977 1.00 81.00 94 SER A N 1
ATOM 717 C CA . SER A 1 94 ? 18.109 -7.902 -31.964 1.00 81.00 94 SER A CA 1
ATOM 718 C C . SER A 1 94 ? 17.002 -8.607 -32.749 1.00 81.00 94 SER A C 1
ATOM 720 O O . SER A 1 94 ? 15.964 -8.972 -32.190 1.00 81.00 94 SER A O 1
ATOM 722 N N . SER A 1 95 ? 17.204 -8.761 -34.057 1.00 79.44 95 SER A N 1
ATOM 723 C CA . SER A 1 95 ? 16.292 -9.489 -34.939 1.00 79.44 95 SER A CA 1
ATOM 724 C C . SER A 1 95 ? 16.743 -10.941 -35.073 1.00 79.44 95 SER A C 1
ATOM 726 O O . SER A 1 95 ? 17.874 -11.211 -35.470 1.00 79.44 95 SER A O 1
ATOM 728 N N . LYS A 1 96 ? 15.848 -11.898 -34.809 1.00 68.62 96 LYS A N 1
ATOM 729 C CA . LYS A 1 96 ? 16.119 -13.328 -35.019 1.00 68.62 96 LYS A CA 1
ATOM 730 C C . LYS A 1 96 ? 15.897 -13.693 -36.494 1.00 68.62 96 LYS A C 1
ATOM 732 O O . LYS A 1 96 ? 14.914 -14.336 -36.848 1.00 68.62 96 LYS A O 1
ATOM 737 N N . GLY A 1 97 ? 16.805 -13.247 -37.358 1.00 68.44 97 GLY A N 1
ATOM 738 C CA . GLY A 1 97 ? 16.851 -13.540 -38.795 1.00 68.44 97 GLY A CA 1
ATOM 739 C C . GLY A 1 97 ? 18.292 -13.771 -39.258 1.00 68.44 97 GLY A C 1
ATOM 740 O O . GLY A 1 97 ? 19.227 -13.474 -38.525 1.00 68.44 97 GLY A O 1
ATOM 741 N N . LYS A 1 98 ? 18.503 -14.304 -40.472 1.00 61.09 98 LYS A N 1
ATOM 742 C CA . LYS A 1 98 ? 19.838 -14.638 -41.037 1.00 61.09 98 LYS A CA 1
ATOM 743 C C . LYS A 1 98 ? 20.769 -13.421 -41.258 1.00 61.09 98 LYS A C 1
ATOM 745 O O . LYS A 1 98 ? 21.842 -13.560 -41.833 1.00 61.09 98 LYS A O 1
ATOM 750 N N . ASN A 1 99 ? 20.354 -12.244 -40.815 1.00 63.97 99 ASN A N 1
ATOM 751 C CA . ASN A 1 99 ? 21.022 -10.959 -40.887 1.00 63.97 99 ASN A CA 1
ATOM 752 C C . ASN A 1 99 ? 20.886 -10.277 -39.516 1.00 63.97 99 ASN A C 1
ATOM 754 O O . ASN A 1 99 ? 19.868 -9.650 -39.224 1.00 63.97 99 ASN A O 1
ATOM 758 N N . ASP A 1 100 ? 21.903 -10.446 -38.669 1.00 59.44 100 ASP A N 1
ATOM 759 C CA . ASP A 1 100 ? 21.934 -9.885 -37.319 1.00 59.44 100 ASP A CA 1
ATOM 760 C C . ASP A 1 100 ? 22.119 -8.361 -37.389 1.00 59.44 100 ASP A C 1
ATOM 762 O O . ASP A 1 100 ? 23.157 -7.852 -37.815 1.00 59.44 100 ASP A O 1
ATOM 766 N N . LEU A 1 101 ? 21.068 -7.629 -37.028 1.00 62.88 101 LEU A N 1
ATOM 767 C CA . LEU A 1 101 ? 21.064 -6.175 -36.913 1.00 62.88 101 LEU A CA 1
ATOM 768 C C . LEU A 1 101 ? 20.707 -5.841 -35.466 1.00 62.88 101 LEU A C 1
ATOM 770 O O . LEU A 1 101 ? 19.546 -5.943 -35.065 1.00 62.88 101 LEU A O 1
ATOM 774 N N . THR A 1 102 ? 21.703 -5.443 -34.679 1.00 67.31 102 THR A N 1
ATOM 775 C CA . THR A 1 102 ? 21.503 -5.008 -33.294 1.00 67.31 102 THR A CA 1
ATOM 776 C C . THR A 1 102 ? 21.347 -3.493 -33.237 1.00 67.31 102 THR A C 1
ATOM 778 O O . THR A 1 102 ? 22.259 -2.762 -33.629 1.00 67.31 102 THR A O 1
ATOM 781 N N . LYS A 1 103 ? 20.223 -2.998 -32.710 1.00 66.56 103 LYS A N 1
ATOM 782 C CA . LYS A 1 103 ? 20.006 -1.566 -32.462 1.00 66.56 103 LYS A CA 1
ATOM 783 C C . LYS A 1 103 ? 19.896 -1.318 -30.960 1.00 66.56 103 LYS A C 1
ATOM 785 O O . LYS A 1 103 ? 19.035 -1.880 -30.289 1.00 66.56 103 LYS A O 1
ATOM 790 N N . THR A 1 104 ? 20.782 -0.477 -30.435 1.00 66.81 104 THR A N 1
ATOM 791 C CA . THR A 1 104 ? 20.702 0.044 -29.065 1.00 66.81 104 THR A CA 1
ATOM 792 C C . THR A 1 104 ? 19.836 1.298 -29.070 1.00 66.81 104 THR A C 1
ATOM 794 O O . THR A 1 104 ? 20.102 2.201 -29.863 1.00 66.81 104 THR A O 1
ATOM 797 N N . GLN A 1 105 ? 18.838 1.372 -28.191 1.00 62.06 105 GLN A N 1
ATOM 798 C CA . GLN A 1 105 ? 18.139 2.625 -27.902 1.00 62.06 105 GLN A CA 1
ATOM 799 C C . GLN A 1 105 ? 18.438 3.037 -26.459 1.00 62.06 105 GLN A C 1
ATOM 801 O O . GLN A 1 105 ? 18.252 2.249 -25.529 1.00 62.06 105 GLN A O 1
ATOM 806 N N . SER A 1 106 ? 18.938 4.261 -26.310 1.00 68.75 106 SER A N 1
ATOM 807 C CA . SER A 1 106 ? 19.164 4.934 -25.034 1.00 68.75 106 SER A CA 1
ATOM 808 C C . SER A 1 106 ? 18.239 6.142 -25.011 1.00 68.75 106 SER A C 1
ATOM 810 O O . SER A 1 106 ? 18.302 6.955 -25.934 1.00 68.75 106 SER A O 1
ATOM 812 N N . ASN A 1 107 ? 17.386 6.261 -23.998 1.00 57.41 107 ASN A N 1
ATOM 813 C CA . ASN A 1 107 ? 16.639 7.499 -23.795 1.00 57.41 107 ASN A CA 1
ATOM 814 C C . ASN A 1 107 ? 17.559 8.466 -23.040 1.00 57.41 107 ASN A C 1
ATOM 816 O O . ASN A 1 107 ? 17.922 8.190 -21.896 1.00 57.41 107 ASN A O 1
ATOM 820 N N . CYS A 1 108 ? 17.992 9.526 -23.726 1.00 44.31 108 CYS A N 1
ATOM 821 C CA . CYS A 1 108 ? 18.602 10.705 -23.110 1.00 44.31 108 CYS A CA 1
ATOM 822 C C . CYS A 1 108 ? 17.516 11.627 -22.562 1.00 44.31 108 CYS A C 1
ATOM 824 O O . CYS A 1 108 ? 16.469 11.751 -23.239 1.00 44.31 108 CYS A O 1
#

Radius of gyration: 26.96 Å; chains: 1; bounding box: 44×52×89 Å